Protein AF-A0A8S8YL79-F1 (afdb_monomer_lite)

Radius of gyration: 16.33 Å; chains: 1; bounding box: 51×33×43 Å

Structure (mmCIF, N/CA/C/O backbone):
data_AF-A0A8S8YL79-F1
#
_entry.id   AF-A0A8S8YL79-F1
#
loop_
_atom_site.group_PDB
_atom_site.id
_atom_site.type_symbol
_atom_site.label_atom_id
_atom_site.label_alt_id
_atom_site.label_comp_id
_atom_site.label_asym_id
_atom_site.label_entity_id
_atom_site.label_seq_id
_atom_site.pdbx_PDB_ins_code
_atom_site.Cartn_x
_atom_site.Cartn_y
_atom_site.Cartn_z
_atom_site.occupancy
_atom_site.B_iso_or_equiv
_atom_site.auth_seq_id
_atom_site.auth_comp_id
_atom_site.auth_asym_id
_atom_site.auth_atom_id
_atom_site.pdbx_PDB_model_num
ATOM 1 N N . MET A 1 1 ? -7.548 3.109 0.622 1.00 92.38 1 MET A N 1
ATOM 2 C CA . MET A 1 1 ? -8.439 2.623 1.704 1.00 92.38 1 MET A CA 1
ATOM 3 C C . MET A 1 1 ? -9.333 1.520 1.168 1.00 92.38 1 MET A C 1
ATOM 5 O O . MET A 1 1 ? -9.599 1.530 -0.027 1.00 92.38 1 MET A O 1
ATOM 9 N N . THR A 1 2 ? -9.788 0.607 2.020 1.00 95.19 2 THR A N 1
ATOM 10 C CA . THR A 1 2 ? -10.761 -0.446 1.681 1.00 95.19 2 THR A CA 1
ATOM 11 C C . THR A 1 2 ? -11.661 -0.735 2.884 1.00 95.19 2 THR A C 1
ATOM 13 O O . THR A 1 2 ? -11.263 -0.465 4.014 1.00 95.19 2 THR A O 1
ATOM 16 N N . LEU A 1 3 ? -12.872 -1.237 2.649 1.00 96.31 3 LEU A N 1
ATOM 17 C CA . LEU A 1 3 ? -13.862 -1.545 3.685 1.00 96.31 3 LEU A CA 1
ATOM 18 C C . LEU A 1 3 ? -14.045 -3.064 3.782 1.00 96.31 3 LEU A C 1
ATOM 20 O O . LEU A 1 3 ? -14.169 -3.725 2.752 1.00 96.31 3 LEU A O 1
ATOM 24 N N . ASP A 1 4 ? -14.101 -3.588 5.003 1.00 96.56 4 ASP A N 1
ATOM 25 C CA . ASP A 1 4 ? -14.510 -4.961 5.303 1.00 96.56 4 ASP A CA 1
ATOM 26 C C . ASP A 1 4 ? -15.438 -4.967 6.522 1.00 96.56 4 ASP A C 1
ATOM 28 O O . ASP A 1 4 ? -15.038 -4.626 7.635 1.00 96.56 4 ASP A O 1
ATOM 32 N N . GLY A 1 5 ? -16.717 -5.272 6.291 1.00 96.19 5 GLY A N 1
ATOM 33 C CA . GLY A 1 5 ? -17.767 -5.081 7.291 1.00 96.19 5 GLY A CA 1
ATOM 34 C C . GLY A 1 5 ? -17.787 -3.646 7.832 1.00 96.19 5 GLY A C 1
ATOM 35 O O . GLY A 1 5 ? -17.890 -2.688 7.066 1.00 96.19 5 GLY A O 1
ATOM 36 N N . ASP A 1 6 ? -17.658 -3.513 9.153 1.00 97.88 6 ASP A N 1
ATOM 37 C CA . ASP A 1 6 ? -17.602 -2.226 9.862 1.00 97.88 6 ASP A CA 1
ATOM 38 C C . ASP A 1 6 ? -16.170 -1.687 10.017 1.00 97.88 6 ASP A C 1
ATOM 40 O O . ASP A 1 6 ? -15.952 -0.696 10.714 1.00 97.88 6 ASP A O 1
ATOM 44 N N . ILE A 1 7 ? -15.177 -2.338 9.412 1.00 98.25 7 ILE A N 1
ATOM 45 C CA . ILE A 1 7 ? -13.772 -1.961 9.528 1.00 98.25 7 ILE A CA 1
ATOM 46 C C . ILE A 1 7 ? -13.314 -1.258 8.252 1.00 98.25 7 ILE A C 1
ATOM 48 O O . ILE A 1 7 ? -13.265 -1.844 7.170 1.00 98.25 7 ILE A O 1
ATOM 52 N N . LEU A 1 8 ? -12.931 0.010 8.385 1.00 98.19 8 LEU A N 1
ATOM 53 C CA . LEU A 1 8 ? -12.259 0.761 7.334 1.00 98.19 8 LEU A CA 1
ATOM 54 C C . LEU A 1 8 ? -10.742 0.649 7.511 1.00 98.19 8 LEU A C 1
ATOM 56 O O . LEU A 1 8 ? -10.178 1.105 8.504 1.00 98.19 8 LEU A O 1
ATOM 60 N N . TRP A 1 9 ? -10.077 0.104 6.500 1.00 98.25 9 TRP A N 1
ATOM 61 C CA . TRP A 1 9 ? -8.625 0.011 6.418 1.00 98.25 9 TRP A CA 1
ATOM 62 C C . TRP A 1 9 ? -8.059 1.186 5.626 1.00 98.25 9 TRP A C 1
ATOM 64 O O . TRP A 1 9 ? -8.425 1.411 4.465 1.00 98.25 9 TRP A O 1
ATOM 74 N N . VAL A 1 10 ? -7.138 1.936 6.227 1.00 97.56 10 VAL A N 1
ATOM 75 C CA . VAL A 1 10 ? -6.562 3.152 5.637 1.00 97.56 10 VAL A CA 1
ATOM 76 C C . VAL A 1 10 ? -5.042 3.087 5.663 1.00 97.56 10 VAL A C 1
ATOM 78 O O . VAL A 1 10 ? -4.432 3.115 6.726 1.00 97.56 10 VAL A O 1
ATOM 81 N N . SER A 1 11 ? -4.419 3.042 4.486 1.00 95.38 11 SER A N 1
ATOM 82 C CA . SER A 1 11 ? -2.995 3.323 4.336 1.00 95.38 11 SER A CA 1
ATOM 83 C C . SER A 1 11 ? -2.780 4.830 4.315 1.00 95.38 11 SER A C 1
ATOM 85 O O . SER A 1 11 ? -3.601 5.591 3.797 1.00 95.38 11 SER A O 1
ATOM 87 N N . THR A 1 12 ? -1.673 5.263 4.900 1.00 94.56 12 THR A N 1
ATOM 88 C CA . THR A 1 12 ? -1.297 6.672 4.943 1.00 94.56 12 THR A CA 1
ATOM 89 C C . THR A 1 12 ? 0.157 6.847 4.543 1.00 94.56 12 THR A C 1
ATOM 91 O O . THR A 1 12 ? 1.016 6.009 4.829 1.00 94.56 12 THR A O 1
ATOM 94 N N . ALA A 1 13 ? 0.448 7.995 3.940 1.00 92.69 13 ALA A N 1
ATOM 95 C CA . ALA A 1 13 ? 1.808 8.420 3.680 1.00 92.69 13 ALA A CA 1
ATOM 96 C C . ALA A 1 13 ? 2.474 8.894 4.988 1.00 92.69 13 ALA A C 1
ATOM 98 O O . ALA A 1 13 ? 2.380 10.065 5.356 1.00 92.69 13 ALA A O 1
ATOM 99 N N . GLY A 1 14 ? 3.115 7.976 5.718 1.00 92.75 14 GLY A N 1
ATOM 100 C CA . GLY A 1 14 ? 3.997 8.278 6.850 1.00 92.75 14 GLY A CA 1
ATOM 101 C C . GLY A 1 14 ? 3.530 7.758 8.210 1.00 92.75 14 GLY A C 1
ATOM 102 O O . GLY A 1 14 ? 4.362 7.632 9.105 1.00 92.75 14 GLY A O 1
ATOM 103 N N . LEU A 1 15 ? 2.249 7.409 8.374 1.00 94.25 15 LEU A N 1
ATOM 104 C CA . LEU A 1 15 ? 1.711 6.858 9.630 1.00 94.25 15 LEU A CA 1
ATOM 105 C C . LEU A 1 15 ? 1.338 5.373 9.522 1.00 94.25 15 LEU A C 1
ATOM 107 O O . LEU A 1 15 ? 0.838 4.803 10.487 1.00 94.25 15 LEU A O 1
ATOM 111 N N . GLY A 1 16 ? 1.589 4.739 8.375 1.00 96.00 16 GLY A N 1
ATOM 112 C CA . GLY A 1 16 ? 1.318 3.324 8.153 1.00 96.00 16 GLY A CA 1
ATOM 113 C C . GLY A 1 16 ? -0.150 3.005 7.870 1.00 96.00 16 GLY A C 1
ATOM 114 O O . GLY A 1 16 ? -0.919 3.866 7.428 1.00 96.00 16 GLY A O 1
ATOM 115 N N . LEU A 1 17 ? -0.509 1.740 8.096 1.00 98.06 17 LEU A N 1
ATOM 116 C CA . LEU A 1 17 ? -1.856 1.204 7.929 1.00 98.06 17 LEU A CA 1
ATOM 117 C C . LEU A 1 17 ? -2.623 1.288 9.249 1.00 98.06 17 LEU A C 1
ATOM 119 O O . LEU A 1 17 ? -2.120 0.895 10.307 1.00 98.06 17 LEU A O 1
ATOM 123 N N . TRP A 1 18 ? -3.858 1.758 9.148 1.00 98.06 18 TRP A N 1
ATOM 124 C CA . TRP A 1 18 ? -4.785 1.936 10.251 1.00 98.06 18 TRP A CA 1
ATOM 125 C C . TRP A 1 18 ? -6.045 1.115 10.039 1.00 98.06 18 TRP A C 1
ATOM 127 O O . TRP A 1 18 ? -6.596 1.081 8.937 1.00 98.06 18 TRP A O 1
ATOM 137 N N . GLU A 1 19 ? -6.500 0.513 11.127 1.00 98.06 19 GLU A N 1
ATOM 138 C CA . GLU A 1 19 ? -7.821 -0.075 11.267 1.00 98.06 19 GLU A CA 1
ATOM 139 C C . GLU A 1 19 ? -8.741 0.953 11.934 1.00 98.06 19 GLU A C 1
ATOM 141 O O . GLU A 1 19 ? -8.402 1.513 12.982 1.00 98.06 19 GLU A O 1
ATOM 146 N N . ILE A 1 20 ? -9.898 1.224 11.336 1.00 98.25 20 ILE A N 1
ATOM 147 C CA . ILE A 1 20 ? -10.899 2.135 11.889 1.00 98.25 20 ILE A CA 1
ATOM 148 C C . ILE A 1 20 ? -12.213 1.378 12.018 1.00 98.25 20 ILE A C 1
ATOM 150 O O . ILE A 1 20 ? -12.842 1.041 11.017 1.00 98.25 20 ILE A O 1
ATOM 154 N N . ASN A 1 21 ? -12.654 1.139 13.248 1.00 98.19 21 ASN A N 1
ATOM 155 C CA . ASN A 1 21 ? -13.941 0.512 13.508 1.00 98.19 21 ASN A CA 1
ATOM 156 C C . ASN A 1 21 ? -15.047 1.573 13.437 1.00 98.19 21 ASN A C 1
ATOM 158 O O . ASN A 1 21 ? -15.149 2.435 14.309 1.00 98.19 21 ASN A O 1
ATOM 162 N N . LEU A 1 22 ? -15.881 1.512 12.403 1.00 97.88 22 LEU A N 1
ATOM 163 C CA . LEU A 1 22 ? -16.916 2.506 12.113 1.00 97.88 22 LEU A CA 1
ATOM 164 C C . LEU A 1 22 ? -18.090 2.465 13.102 1.00 97.88 22 LEU A C 1
ATOM 166 O O . LEU A 1 22 ? -18.799 3.459 13.244 1.00 97.88 22 LEU A O 1
ATOM 170 N N . THR A 1 23 ? -18.264 1.356 13.822 1.00 98.25 23 THR A N 1
ATOM 171 C CA . THR A 1 23 ? -19.328 1.186 14.823 1.00 98.25 23 THR A CA 1
ATOM 172 C C . THR A 1 23 ? -18.955 1.804 16.169 1.00 98.25 23 THR A C 1
ATOM 174 O O . THR A 1 23 ? -19.779 2.447 16.817 1.00 98.25 23 THR A O 1
ATOM 177 N N . THR A 1 24 ? -17.705 1.635 16.601 1.00 98.12 24 THR A N 1
ATOM 178 C CA . THR A 1 24 ? -17.205 2.148 17.890 1.00 98.12 24 THR A CA 1
ATOM 179 C C . THR A 1 24 ? -16.457 3.474 17.763 1.00 98.12 24 THR A C 1
ATOM 181 O O . THR A 1 24 ? -16.264 4.165 18.761 1.00 98.12 24 THR A O 1
ATOM 184 N N . GLY A 1 25 ? -16.020 3.832 16.553 1.00 96.62 25 GLY A N 1
ATOM 185 C CA . GLY A 1 25 ? -15.136 4.967 16.294 1.00 96.62 25 GLY A CA 1
ATOM 186 C C . GLY A 1 25 ? -13.684 4.736 16.728 1.00 96.62 25 GLY A C 1
ATOM 187 O O . GLY A 1 25 ? -12.933 5.703 16.834 1.00 96.62 25 GLY A O 1
ATOM 188 N N . ALA A 1 26 ? -13.282 3.495 17.026 1.00 98.00 26 ALA A N 1
ATOM 189 C CA . ALA A 1 26 ? -11.917 3.182 17.444 1.00 98.00 26 ALA A CA 1
ATOM 190 C C . ALA A 1 26 ? -10.927 3.249 16.269 1.00 98.00 26 ALA A C 1
ATOM 192 O O . ALA A 1 26 ? -11.230 2.783 15.173 1.00 98.00 26 ALA A O 1
ATOM 193 N N . PHE A 1 27 ? -9.732 3.791 16.528 1.00 97.31 27 PHE A N 1
ATOM 194 C CA . PHE A 1 27 ? -8.615 3.876 15.583 1.00 97.31 27 PHE A CA 1
ATOM 195 C C . PHE A 1 27 ? -7.436 3.072 16.131 1.00 97.31 27 PHE A C 1
ATOM 197 O O . PHE A 1 27 ? -6.869 3.438 17.164 1.00 97.31 27 PHE A O 1
ATOM 204 N N . THR A 1 28 ? -7.047 2.011 15.431 1.00 97.75 28 THR A N 1
ATOM 205 C CA . THR A 1 28 ? -6.007 1.081 15.881 1.00 97.75 28 THR A CA 1
ATOM 206 C C . THR A 1 28 ? -4.865 1.036 14.861 1.00 97.75 28 THR A C 1
ATOM 208 O O . THR A 1 28 ? -5.099 0.712 13.693 1.00 97.75 28 THR A O 1
ATOM 211 N N . PRO A 1 29 ? -3.617 1.361 15.250 1.00 96.81 29 PRO A N 1
ATOM 212 C CA . PRO A 1 29 ? -2.473 1.193 14.364 1.00 96.81 29 PRO A CA 1
ATOM 213 C C . PRO A 1 29 ? -2.111 -0.291 14.233 1.00 96.81 29 PRO A C 1
ATOM 215 O O . PRO A 1 29 ? -2.138 -1.038 15.209 1.00 96.81 29 PRO A O 1
ATOM 218 N N . THR A 1 30 ? -1.680 -0.705 13.044 1.00 97.31 30 THR A N 1
ATOM 219 C CA . THR A 1 30 ? -1.355 -2.115 12.737 1.00 97.31 30 THR A CA 1
ATOM 220 C C . THR A 1 30 ? 0.065 -2.550 13.135 1.00 97.31 30 THR A C 1
ATOM 222 O O . THR A 1 30 ? 0.510 -3.640 12.781 1.00 97.31 30 THR A O 1
ATOM 225 N N . GLY A 1 31 ? 0.806 -1.721 13.877 1.00 93.44 31 GLY A N 1
ATOM 226 C CA . GLY A 1 31 ? 2.097 -2.092 14.466 1.00 93.44 31 GLY A CA 1
ATOM 227 C C . GLY A 1 31 ? 3.315 -1.785 13.591 1.00 93.44 31 GLY A C 1
ATOM 228 O O . GLY A 1 31 ? 3.532 -0.630 13.230 1.00 93.44 31 GLY A O 1
ATOM 229 N N . PHE A 1 32 ? 4.150 -2.802 13.334 1.00 92.69 32 PHE A N 1
ATOM 230 C CA . PHE A 1 32 ? 5.529 -2.663 12.836 1.00 92.69 32 PHE A CA 1
ATOM 231 C C . PHE A 1 32 ? 5.708 -3.190 11.397 1.00 92.69 32 PHE A C 1
ATOM 233 O O . PHE A 1 32 ? 6.337 -4.232 11.195 1.00 92.69 32 PHE A O 1
ATOM 240 N N . PRO A 1 33 ? 5.180 -2.493 10.377 1.00 95.62 33 PRO A N 1
ATOM 241 C CA . PRO A 1 33 ? 5.548 -2.764 8.994 1.00 95.62 33 PRO A CA 1
ATOM 242 C C . PRO A 1 33 ? 7.027 -2.434 8.764 1.00 95.62 33 PRO A C 1
ATOM 244 O O . PRO A 1 33 ? 7.690 -1.820 9.603 1.00 95.62 33 PRO A O 1
ATOM 247 N N . LEU A 1 34 ? 7.532 -2.757 7.574 1.00 94.62 34 LEU A N 1
ATOM 248 C CA . LEU A 1 34 ? 8.885 -2.378 7.175 1.00 94.62 34 LEU A CA 1
ATOM 249 C C . LEU A 1 34 ? 9.091 -0.852 7.226 1.00 94.62 34 LEU A C 1
ATOM 251 O O . LEU A 1 34 ? 10.154 -0.390 7.637 1.00 94.62 34 LEU A O 1
ATOM 255 N N . HIS A 1 35 ? 8.072 -0.073 6.848 1.00 93.94 35 HIS A N 1
ATOM 256 C CA . HIS A 1 35 ? 7.966 1.360 7.137 1.00 93.94 35 HIS A CA 1
ATOM 257 C C . HIS A 1 35 ? 6.540 1.884 6.915 1.00 93.94 35 HIS A C 1
ATOM 259 O O . HIS A 1 35 ? 5.755 1.299 6.177 1.00 93.94 35 HIS A O 1
ATOM 265 N N . GLY A 1 36 ? 6.222 3.041 7.508 1.00 94.19 36 GLY A N 1
ATOM 266 C CA . GLY A 1 36 ? 4.890 3.659 7.453 1.00 94.19 36 GLY A CA 1
ATOM 267 C C . GLY A 1 36 ? 4.589 4.507 6.212 1.00 94.19 36 GLY A C 1
ATOM 268 O O . GLY A 1 36 ? 3.509 5.080 6.127 1.00 94.19 36 GLY A O 1
ATOM 269 N N . GLN A 1 37 ? 5.524 4.634 5.266 1.00 93.81 37 GLN A N 1
ATOM 270 C CA . GLN A 1 37 ? 5.278 5.343 4.010 1.00 93.81 37 GLN A CA 1
ATOM 271 C C . GLN A 1 37 ? 4.516 4.437 3.032 1.00 93.81 37 GLN A C 1
ATOM 273 O O . GLN A 1 37 ? 5.135 3.652 2.311 1.00 93.81 37 GLN A O 1
ATOM 278 N N . MET A 1 38 ? 3.186 4.525 3.039 1.00 93.62 38 MET A N 1
ATOM 279 C CA . MET A 1 38 ? 2.315 3.585 2.335 1.00 93.62 38 MET A CA 1
ATOM 280 C C . MET A 1 38 ? 1.360 4.279 1.375 1.00 93.62 38 MET A C 1
ATOM 282 O O . MET A 1 38 ? 0.886 5.381 1.650 1.00 93.62 38 MET A O 1
ATOM 286 N N . ASP A 1 39 ? 1.046 3.592 0.283 1.00 90.31 39 ASP A N 1
ATOM 287 C CA . ASP A 1 39 ? -0.020 3.960 -0.642 1.00 90.31 39 ASP A CA 1
ATOM 288 C C . ASP A 1 39 ? -0.603 2.706 -1.297 1.00 90.31 39 ASP A C 1
ATOM 290 O O . ASP A 1 39 ? 0.075 1.688 -1.411 1.00 90.31 39 ASP A O 1
ATOM 294 N N . GLY A 1 40 ? -1.871 2.774 -1.688 1.00 88.50 40 GLY A N 1
ATOM 295 C CA . GLY A 1 40 ? -2.609 1.638 -2.230 1.00 88.50 40 GLY A CA 1
ATOM 296 C C . GLY A 1 40 ? -2.917 0.549 -1.197 1.00 88.50 40 GLY A C 1
ATOM 297 O O . GLY A 1 40 ? -2.162 0.282 -0.259 1.00 88.50 40 GLY A O 1
ATOM 298 N N . LEU A 1 41 ? -4.086 -0.066 -1.354 1.00 93.81 41 LEU A N 1
ATOM 299 C CA . LEU A 1 41 ? -4.531 -1.216 -0.570 1.00 93.81 41 LEU A CA 1
ATOM 300 C C . LEU A 1 41 ? -5.373 -2.116 -1.456 1.00 93.81 41 LEU A C 1
ATOM 302 O O . LEU A 1 41 ? -6.305 -1.633 -2.098 1.00 93.81 41 LEU A O 1
ATOM 306 N N . ALA A 1 42 ? -5.093 -3.413 -1.435 1.00 94.06 42 ALA A N 1
ATOM 307 C CA . ALA A 1 42 ? -5.912 -4.395 -2.126 1.00 94.06 42 ALA A CA 1
ATOM 308 C C . ALA A 1 42 ? -6.005 -5.700 -1.336 1.00 94.06 42 ALA A C 1
ATOM 310 O O . ALA A 1 42 ? -5.043 -6.124 -0.702 1.00 94.06 42 ALA A O 1
ATOM 311 N N . TRP A 1 43 ? -7.159 -6.357 -1.411 1.00 95.19 43 TRP A N 1
ATOM 312 C CA . TRP A 1 43 ? -7.364 -7.664 -0.794 1.00 95.19 43 TRP A CA 1
ATOM 313 C C . TRP A 1 43 ? -6.711 -8.786 -1.613 1.00 95.19 43 TRP A C 1
ATOM 315 O O . TRP A 1 43 ? -6.796 -8.818 -2.849 1.00 95.19 43 TRP A O 1
ATOM 325 N N . TYR A 1 44 ? -6.096 -9.738 -0.912 1.00 94.00 44 TYR A N 1
ATOM 326 C CA . TYR A 1 44 ? -5.626 -11.010 -1.451 1.00 94.00 44 TYR A CA 1
ATOM 327 C C . TYR A 1 44 ? -5.891 -12.124 -0.432 1.00 94.00 44 TYR A C 1
ATOM 329 O O . TYR A 1 44 ? -5.133 -12.322 0.515 1.00 94.00 44 TYR A O 1
ATOM 337 N N . GLY A 1 45 ? -7.007 -12.836 -0.604 1.00 92.88 45 GLY A N 1
ATOM 338 C CA . GLY A 1 45 ? -7.492 -13.752 0.427 1.00 92.88 45 GLY A CA 1
ATOM 339 C C . GLY A 1 45 ? -7.814 -12.984 1.709 1.00 92.88 45 GLY A C 1
ATOM 340 O O . GLY A 1 45 ? -8.609 -12.050 1.672 1.00 92.88 45 GLY A O 1
ATOM 341 N N . ASN A 1 46 ? -7.177 -13.373 2.813 1.00 93.56 46 ASN A N 1
ATOM 342 C CA . ASN A 1 46 ? -7.321 -12.719 4.115 1.00 93.56 46 ASN A CA 1
ATOM 343 C C . ASN A 1 46 ? -6.268 -11.619 4.364 1.00 93.56 46 ASN A C 1
ATOM 345 O O . ASN A 1 46 ? -6.259 -10.978 5.411 1.00 93.56 46 ASN A O 1
ATOM 349 N N . ASP A 1 47 ? -5.376 -11.393 3.399 1.00 96.31 47 ASP A N 1
ATOM 350 C CA . ASP A 1 47 ? -4.330 -10.391 3.521 1.00 96.31 47 ASP A CA 1
ATOM 351 C C . ASP A 1 47 ? -4.751 -9.080 2.861 1.00 96.31 47 ASP A C 1
ATOM 353 O O . ASP A 1 47 ? -5.328 -9.049 1.766 1.00 96.31 47 ASP A O 1
ATOM 357 N N . LEU A 1 48 ? -4.333 -7.979 3.474 1.00 97.62 48 LEU A N 1
ATOM 358 C CA . LEU A 1 48 ? -4.173 -6.708 2.793 1.00 97.62 48 LEU A CA 1
ATOM 359 C C . LEU A 1 48 ? -2.786 -6.647 2.167 1.00 97.62 48 LEU A C 1
ATOM 361 O O . LEU A 1 48 ? -1.768 -6.680 2.858 1.00 97.62 48 LEU A O 1
ATOM 365 N N . VAL A 1 49 ? -2.745 -6.505 0.849 1.00 96.56 49 VAL A N 1
ATOM 366 C CA . VAL A 1 49 ? -1.542 -6.120 0.121 1.00 96.56 49 VAL A CA 1
ATOM 367 C C . VAL A 1 49 ? -1.413 -4.606 0.194 1.00 96.56 49 VAL A C 1
ATOM 369 O O . VAL A 1 49 ? -2.308 -3.874 -0.235 1.00 96.56 49 VAL A O 1
ATOM 372 N N . VAL A 1 50 ? -0.293 -4.146 0.741 1.00 95.69 50 VAL A N 1
ATOM 373 C CA . VAL A 1 50 ? -0.018 -2.734 0.997 1.00 95.69 50 VAL A CA 1
ATOM 374 C C . VAL A 1 50 ? 1.177 -2.295 0.171 1.00 95.69 50 VAL A C 1
ATOM 376 O O . VAL A 1 50 ? 2.246 -2.910 0.235 1.00 95.69 50 VAL A O 1
ATOM 379 N N . GLY A 1 51 ? 1.004 -1.228 -0.605 1.00 93.38 51 GLY A N 1
ATOM 380 C CA . GLY A 1 51 ? 2.103 -0.613 -1.334 1.00 93.38 51 GLY A CA 1
ATOM 381 C C . GLY A 1 51 ? 2.993 0.201 -0.401 1.00 93.38 51 GLY A C 1
ATOM 382 O O . GLY A 1 51 ? 2.524 0.981 0.430 1.00 93.38 51 GLY A O 1
ATOM 383 N N . LEU A 1 52 ? 4.301 0.010 -0.531 1.00 92.75 52 LEU A N 1
ATOM 384 C CA . LEU A 1 52 ? 5.336 0.714 0.214 1.00 92.75 52 LEU A CA 1
ATOM 385 C C . LEU A 1 52 ? 5.989 1.741 -0.713 1.00 92.75 52 LEU A C 1
ATOM 387 O O . LEU A 1 52 ? 6.726 1.367 -1.629 1.00 92.75 52 LEU A O 1
ATOM 391 N N . MET A 1 53 ? 5.739 3.038 -0.506 1.00 90.38 53 MET A N 1
ATOM 392 C CA . MET A 1 53 ? 6.361 4.053 -1.360 1.00 90.38 53 MET A CA 1
ATOM 393 C C . MET A 1 53 ? 7.818 4.293 -0.957 1.00 90.38 53 MET A C 1
ATOM 395 O O . MET A 1 53 ? 8.154 4.464 0.222 1.00 90.38 53 MET A O 1
ATOM 399 N N . GLY A 1 54 ? 8.677 4.394 -1.968 1.00 84.88 54 GLY A N 1
ATOM 400 C CA . GLY A 1 54 ? 10.063 4.793 -1.780 1.00 84.88 54 GLY A CA 1
ATOM 401 C C . GLY A 1 54 ? 10.212 6.300 -1.561 1.00 84.88 54 GLY A C 1
ATOM 402 O O . GLY A 1 54 ? 9.501 7.130 -2.132 1.00 84.88 54 GLY A O 1
ATOM 403 N N . THR A 1 55 ? 11.174 6.655 -0.720 1.00 76.69 55 THR A N 1
ATOM 404 C CA . THR A 1 55 ? 11.621 8.024 -0.431 1.00 76.69 55 THR A CA 1
ATOM 405 C C . THR A 1 55 ? 13.153 8.026 -0.386 1.00 76.69 55 THR A C 1
ATOM 407 O O . THR A 1 55 ? 13.762 6.967 -0.521 1.00 76.69 55 THR A O 1
ATOM 410 N N . PRO A 1 56 ? 13.833 9.162 -0.140 1.00 76.50 56 PRO A N 1
ATOM 411 C CA . PRO A 1 56 ? 15.270 9.122 0.136 1.00 76.50 56 PRO A CA 1
ATOM 412 C C . PRO A 1 56 ? 15.665 8.241 1.338 1.00 76.50 56 PRO A C 1
ATOM 414 O O . PRO A 1 56 ? 16.826 7.859 1.434 1.00 76.50 56 PRO A O 1
ATOM 417 N N . GLY A 1 57 ? 14.732 7.932 2.252 1.00 79.75 57 GLY A N 1
ATOM 418 C CA . GLY A 1 57 ? 14.984 7.128 3.456 1.00 79.75 57 GLY A CA 1
ATOM 419 C C . GLY A 1 57 ? 14.260 5.778 3.512 1.00 79.75 57 GLY A C 1
ATOM 420 O O . GLY A 1 57 ? 14.444 5.045 4.478 1.00 79.75 57 GLY A O 1
ATOM 421 N N . THR A 1 58 ? 13.435 5.440 2.517 1.00 85.44 58 THR A N 1
ATOM 422 C CA . THR A 1 58 ? 12.661 4.187 2.474 1.00 85.44 58 THR A CA 1
ATOM 423 C C . THR A 1 58 ? 12.736 3.569 1.088 1.00 85.44 58 THR A C 1
ATOM 425 O O . THR A 1 58 ? 12.710 4.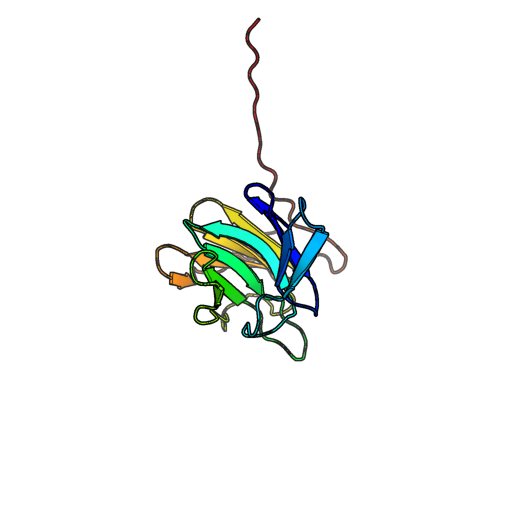280 0.083 1.00 85.44 58 THR A O 1
ATOM 428 N N . ALA A 1 59 ? 12.824 2.244 1.021 1.00 86.81 59 ALA A N 1
ATOM 429 C CA . ALA A 1 59 ? 12.800 1.539 -0.251 1.00 86.81 59 ALA A CA 1
ATOM 430 C C . ALA A 1 59 ? 11.356 1.327 -0.726 1.00 86.81 59 ALA A C 1
ATOM 432 O O . ALA A 1 59 ? 10.436 1.258 0.078 1.00 86.81 59 ALA A O 1
ATOM 433 N N . ALA A 1 60 ? 11.155 1.236 -2.036 1.00 88.50 60 ALA A N 1
ATOM 434 C CA . ALA A 1 60 ? 9.844 0.954 -2.598 1.00 88.50 60 ALA A CA 1
ATOM 435 C C . ALA A 1 60 ? 9.576 -0.558 -2.675 1.00 88.50 60 ALA A C 1
ATOM 437 O O . ALA A 1 60 ? 10.491 -1.354 -2.900 1.00 88.50 60 ALA A O 1
ATOM 438 N N . GLY A 1 61 ? 8.319 -0.964 -2.517 1.00 91.56 61 GLY A N 1
ATOM 439 C CA . GLY A 1 61 ? 7.953 -2.376 -2.571 1.00 91.56 61 GLY A CA 1
ATOM 440 C C . GLY A 1 61 ? 6.510 -2.641 -2.181 1.00 91.56 61 GLY A C 1
ATOM 441 O O . GLY A 1 61 ? 5.660 -1.758 -2.260 1.00 91.56 61 GLY A O 1
ATOM 442 N N . VAL A 1 62 ? 6.246 -3.861 -1.731 1.00 92.94 62 VAL A N 1
ATOM 443 C CA . VAL A 1 62 ? 4.943 -4.281 -1.207 1.00 92.94 62 VAL A CA 1
ATOM 444 C C . VAL A 1 62 ? 5.122 -5.082 0.078 1.00 92.94 62 VAL A C 1
ATOM 446 O O . VAL A 1 62 ? 6.161 -5.707 0.306 1.00 92.94 62 VAL A O 1
ATOM 449 N N . GLN A 1 63 ? 4.109 -5.081 0.934 1.00 94.81 63 GLN A N 1
ATOM 450 C CA . GLN A 1 63 ? 4.076 -5.922 2.127 1.00 94.81 63 GLN A CA 1
ATOM 451 C C . GLN A 1 63 ? 2.645 -6.372 2.406 1.00 94.81 63 GLN A C 1
ATOM 453 O O . GLN A 1 63 ? 1.697 -5.638 2.134 1.00 94.81 63 GLN A O 1
ATOM 458 N N . ARG A 1 64 ? 2.490 -7.592 2.924 1.00 96.00 64 ARG A N 1
ATOM 459 C CA . ARG A 1 64 ? 1.181 -8.155 3.270 1.00 96.00 64 ARG A CA 1
ATOM 460 C C . ARG A 1 64 ? 0.921 -8.022 4.764 1.00 96.00 64 ARG A C 1
ATOM 462 O O . ARG A 1 64 ? 1.831 -8.253 5.565 1.00 96.00 64 ARG A O 1
ATOM 469 N N . TYR A 1 65 ? -0.307 -7.668 5.106 1.00 98.00 65 TYR A N 1
ATOM 470 C CA . TYR A 1 65 ? -0.827 -7.657 6.464 1.00 98.00 65 TYR A CA 1
ATOM 471 C C .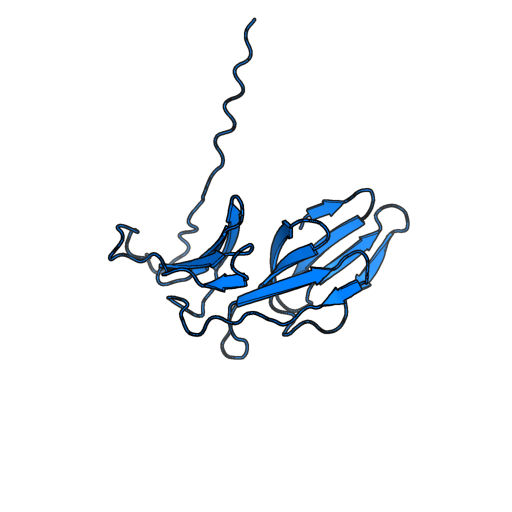 TYR A 1 65 ? -1.971 -8.662 6.566 1.00 98.00 65 TYR A C 1
ATOM 473 O O . TYR A 1 65 ? -2.977 -8.502 5.880 1.00 98.00 65 TYR A O 1
ATOM 481 N N . ASP A 1 66 ? -1.812 -9.681 7.401 1.00 97.25 66 ASP A N 1
ATOM 482 C CA . ASP A 1 66 ? -2.853 -10.675 7.654 1.00 97.25 66 ASP A CA 1
ATOM 483 C C . ASP A 1 66 ? -3.853 -10.107 8.664 1.00 97.25 66 ASP A C 1
ATOM 485 O O . ASP A 1 66 ? -3.515 -9.875 9.830 1.00 97.25 66 ASP A O 1
ATOM 489 N N . THR A 1 67 ? -5.093 -9.887 8.227 1.00 96.62 67 THR A N 1
ATOM 490 C CA . THR A 1 67 ? -6.129 -9.276 9.070 1.00 96.62 67 THR A CA 1
ATOM 491 C C . THR A 1 67 ? -6.725 -10.238 10.097 1.00 96.62 67 THR A C 1
ATOM 493 O O . THR A 1 67 ? -7.340 -9.781 11.056 1.00 96.62 67 THR A O 1
ATOM 496 N N . ALA A 1 68 ? -6.522 -11.556 9.967 1.00 95.19 68 ALA A N 1
ATOM 497 C CA . ALA A 1 68 ? -6.979 -12.532 10.959 1.00 95.19 68 ALA A CA 1
ATOM 498 C C . ALA A 1 68 ? -6.011 -12.641 12.137 1.00 95.19 68 ALA A C 1
ATOM 500 O O . ALA A 1 68 ? -6.442 -12.830 13.274 1.00 95.19 68 ALA A O 1
ATOM 501 N N . THR A 1 69 ? -4.705 -12.543 11.879 1.00 95.88 69 THR A N 1
ATOM 502 C CA . THR A 1 69 ? -3.675 -12.638 12.930 1.00 95.88 69 THR A CA 1
ATOM 503 C C . THR A 1 69 ? -3.162 -11.277 13.398 1.00 95.88 69 THR A C 1
ATOM 505 O O . THR A 1 69 ? -2.506 -11.181 14.441 1.00 95.88 69 THR A O 1
ATOM 508 N N . GLY A 1 70 ? -3.457 -10.219 12.643 1.00 95.75 70 GLY A N 1
ATOM 509 C CA . GLY A 1 70 ? -2.984 -8.867 12.900 1.00 95.75 70 GLY A CA 1
ATOM 510 C C . GLY A 1 70 ? -1.472 -8.721 12.727 1.00 95.75 70 GLY A C 1
ATOM 511 O O . GLY A 1 70 ? -0.856 -7.909 13.421 1.00 95.75 70 GLY A O 1
ATOM 512 N N . GLN A 1 71 ? -0.858 -9.534 11.860 1.00 96.81 71 GLN A N 1
ATOM 513 C CA . GLN A 1 71 ? 0.593 -9.601 11.685 1.00 96.81 71 GLN A CA 1
ATOM 514 C C . GLN A 1 71 ? 1.039 -9.138 10.301 1.00 96.81 71 GLN A C 1
ATOM 516 O O . GLN A 1 71 ? 0.410 -9.410 9.280 1.00 96.81 71 GLN A O 1
ATOM 521 N N . TRP A 1 72 ? 2.200 -8.488 10.270 1.00 97.75 72 TRP A N 1
ATOM 522 C CA . TRP A 1 72 ? 2.898 -8.173 9.030 1.00 97.75 72 TRP A CA 1
ATOM 523 C C . TRP A 1 72 ? 3.758 -9.350 8.575 1.00 97.75 72 TRP A C 1
ATOM 525 O O . TRP A 1 72 ? 4.564 -9.881 9.340 1.00 97.75 72 TRP A O 1
ATOM 535 N N . GLY A 1 73 ? 3.631 -9.714 7.300 1.00 95.06 73 GLY A N 1
ATOM 536 C CA . GLY A 1 73 ? 4.559 -10.620 6.631 1.00 95.06 73 GLY A CA 1
ATOM 537 C C . GLY A 1 73 ? 5.885 -9.938 6.279 1.00 95.06 73 GLY A C 1
ATOM 538 O O . GLY A 1 73 ? 6.085 -8.745 6.512 1.00 95.06 73 GLY A O 1
ATOM 539 N N . ALA A 1 74 ? 6.806 -10.682 5.664 1.00 92.19 74 ALA A N 1
ATOM 540 C CA . ALA A 1 74 ? 8.063 -10.112 5.182 1.00 92.19 74 ALA A CA 1
ATOM 541 C C . ALA A 1 74 ? 7.819 -9.071 4.072 1.00 92.19 74 ALA A C 1
ATOM 543 O O . ALA A 1 74 ? 7.085 -9.331 3.117 1.00 92.19 74 ALA A O 1
ATOM 544 N N . GLY A 1 75 ? 8.465 -7.907 4.184 1.00 89.25 75 GLY A N 1
ATOM 545 C CA . GLY A 1 75 ? 8.455 -6.887 3.137 1.00 89.25 75 GLY A CA 1
ATOM 546 C C . GLY A 1 75 ? 9.191 -7.360 1.887 1.00 89.25 75 GLY A C 1
ATOM 547 O O . GLY A 1 75 ? 10.285 -7.920 1.970 1.00 89.25 75 GLY A O 1
ATOM 548 N N . LYS A 1 76 ? 8.590 -7.116 0.725 1.00 89.50 76 LYS A N 1
ATOM 549 C CA . LYS A 1 76 ? 9.150 -7.426 -0.587 1.00 89.50 76 LYS A CA 1
ATOM 550 C C . LYS A 1 76 ? 9.555 -6.116 -1.245 1.00 89.50 76 LYS A C 1
ATOM 552 O O . LYS A 1 76 ? 8.760 -5.439 -1.892 1.00 89.50 76 LYS A O 1
ATOM 557 N N . ILE A 1 77 ? 10.801 -5.730 -0.996 1.00 86.44 77 ILE A N 1
ATOM 558 C CA . ILE A 1 77 ? 11.425 -4.557 -1.606 1.00 86.44 77 ILE A CA 1
ATOM 559 C C . ILE A 1 77 ? 11.967 -4.954 -2.971 1.00 86.44 77 ILE A C 1
ATOM 561 O O . ILE A 1 77 ? 12.670 -5.958 -3.086 1.00 86.44 77 ILE A O 1
ATOM 565 N N . ALA A 1 78 ? 11.674 -4.165 -4.000 1.00 76.19 78 ALA A N 1
ATOM 566 C CA . ALA A 1 78 ? 12.280 -4.394 -5.302 1.00 76.19 78 ALA A CA 1
ATOM 567 C C . ALA A 1 78 ? 13.600 -3.642 -5.412 1.00 76.19 78 ALA A C 1
ATOM 569 O O . ALA A 1 78 ? 13.630 -2.413 -5.425 1.00 76.19 78 ALA A O 1
ATOM 570 N N . ALA A 1 79 ? 14.684 -4.383 -5.627 1.00 64.12 79 ALA A N 1
ATOM 571 C CA . ALA A 1 79 ? 15.893 -3.806 -6.205 1.00 64.12 79 ALA A CA 1
ATOM 572 C C . ALA A 1 79 ? 15.703 -3.435 -7.696 1.00 64.12 79 ALA A C 1
ATOM 574 O O . ALA A 1 79 ? 16.466 -2.627 -8.218 1.00 64.12 79 ALA A O 1
ATOM 575 N N . GLY A 1 80 ? 14.697 -4.015 -8.370 1.00 64.06 80 GLY A N 1
ATOM 576 C CA . GLY A 1 80 ? 14.460 -3.908 -9.816 1.00 64.06 80 GLY A CA 1
ATOM 577 C C . GLY A 1 80 ? 13.348 -2.949 -10.252 1.00 64.06 80 GLY A C 1
ATOM 578 O O . GLY A 1 80 ? 12.950 -2.987 -11.414 1.00 64.06 80 GLY A O 1
ATOM 579 N N . LEU A 1 81 ? 12.818 -2.096 -9.363 1.00 80.50 81 LEU A N 1
ATOM 580 C CA . LEU A 1 81 ? 11.851 -1.083 -9.796 1.00 80.50 81 LEU A CA 1
ATOM 581 C C . LEU A 1 81 ? 12.510 -0.117 -10.789 1.00 80.50 81 LEU A C 1
ATOM 583 O O . LEU A 1 81 ? 13.624 0.343 -10.527 1.00 80.50 81 LEU A O 1
ATOM 587 N N . PRO A 1 82 ? 11.805 0.301 -11.858 1.00 80.69 82 PRO A N 1
ATOM 588 C CA . PRO A 1 82 ? 12.318 1.325 -12.767 1.00 80.69 82 PRO A CA 1
ATOM 589 C C . PRO A 1 82 ? 12.684 2.635 -12.050 1.00 80.69 82 PRO A C 1
ATOM 591 O O . PRO A 1 82 ? 13.577 3.363 -12.481 1.00 80.69 82 PRO A O 1
ATOM 594 N N . SER A 1 83 ? 12.011 2.946 -10.934 1.00 81.56 83 SER A N 1
ATOM 595 C CA . SER A 1 83 ? 12.372 4.037 -10.030 1.00 81.56 83 SER A CA 1
ATOM 596 C C . SER A 1 83 ? 11.858 3.792 -8.609 1.00 81.56 83 SER A C 1
ATOM 598 O O . SER A 1 83 ? 10.752 3.296 -8.421 1.00 81.56 83 SER A O 1
ATOM 600 N N . ASN A 1 84 ? 12.607 4.250 -7.600 1.00 80.56 84 ASN A N 1
ATOM 601 C CA . ASN A 1 84 ? 12.143 4.277 -6.206 1.00 80.56 84 ASN A CA 1
ATOM 602 C C . ASN A 1 84 ? 11.079 5.358 -5.942 1.00 80.56 84 ASN A C 1
ATOM 604 O O . ASN A 1 84 ? 10.436 5.345 -4.895 1.00 80.56 84 ASN A O 1
ATOM 608 N N . PHE A 1 85 ? 10.878 6.305 -6.864 1.00 80.81 85 PHE A N 1
ATOM 609 C CA . PHE A 1 85 ? 9.829 7.315 -6.738 1.00 80.81 85 PHE A CA 1
ATOM 610 C C . PHE A 1 85 ? 8.485 6.738 -7.178 1.00 80.81 85 PHE A C 1
ATOM 612 O O . PHE A 1 85 ? 8.064 6.911 -8.326 1.00 80.81 85 PHE A O 1
ATOM 619 N N . VAL A 1 86 ? 7.823 6.058 -6.247 1.00 84.25 86 VAL A N 1
ATOM 620 C CA . VAL A 1 86 ? 6.489 5.496 -6.458 1.00 84.25 86 VAL A CA 1
ATOM 621 C C . VAL A 1 86 ? 5.423 6.591 -6.390 1.00 84.25 86 VAL A C 1
ATOM 623 O O . VAL A 1 86 ? 5.586 7.614 -5.712 1.00 84.25 86 VAL A O 1
ATOM 626 N N . ARG A 1 87 ? 4.362 6.404 -7.173 1.00 81.81 87 ARG A N 1
ATOM 627 C CA . ARG A 1 87 ? 3.240 7.334 -7.316 1.00 81.81 87 ARG A CA 1
ATOM 628 C C . ARG A 1 87 ? 1.885 6.696 -7.077 1.00 81.81 87 ARG A C 1
ATOM 630 O O . ARG A 1 87 ? 0.978 7.442 -6.738 1.00 81.81 87 ARG A O 1
ATOM 637 N N . ASP A 1 88 ? 1.762 5.398 -7.331 1.00 85.38 88 ASP A N 1
ATOM 638 C CA . ASP A 1 88 ? 0.503 4.676 -7.198 1.00 85.38 88 ASP A CA 1
ATOM 639 C C . ASP A 1 88 ? 0.750 3.161 -7.169 1.00 85.38 88 ASP A C 1
ATOM 641 O O . ASP A 1 88 ? 1.783 2.683 -7.661 1.00 85.38 88 ASP A O 1
ATOM 645 N N . PHE A 1 89 ? -0.220 2.419 -6.644 1.00 88.56 89 PHE A N 1
ATOM 646 C CA . PHE A 1 89 ? -0.260 0.961 -6.620 1.00 88.56 89 PHE A 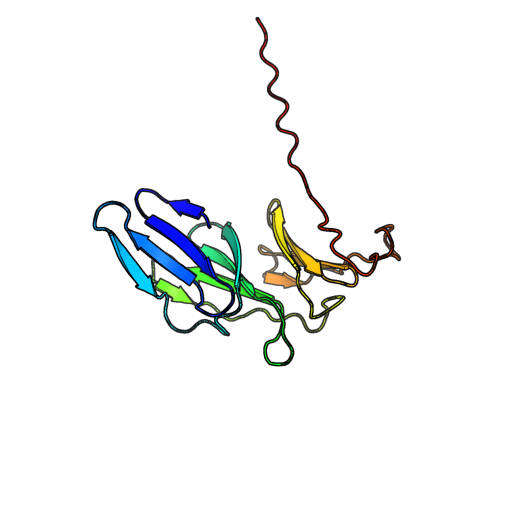CA 1
ATOM 647 C C . PHE A 1 89 ? -1.665 0.480 -6.970 1.00 88.56 89 PHE A C 1
ATOM 649 O O . PHE A 1 89 ? -2.630 0.869 -6.318 1.00 88.56 89 PHE A O 1
ATOM 656 N N . GLU A 1 90 ? -1.773 -0.443 -7.921 1.00 90.19 90 GLU A N 1
ATOM 657 C CA . GLU A 1 90 ? -3.052 -1.036 -8.317 1.00 90.19 90 GLU A CA 1
ATOM 658 C C . GLU A 1 90 ? -2.904 -2.547 -8.495 1.00 90.19 90 GLU A C 1
ATOM 660 O O . GLU A 1 90 ? -1.980 -3.017 -9.159 1.00 90.19 90 GLU A O 1
ATOM 665 N N . LYS A 1 91 ? -3.825 -3.327 -7.922 1.00 90.38 91 LYS A N 1
ATOM 666 C CA . LYS A 1 91 ? -3.849 -4.785 -8.086 1.00 90.38 91 LYS A CA 1
ATOM 667 C C . LYS A 1 91 ? -4.846 -5.176 -9.170 1.00 90.38 91 LYS A C 1
ATOM 669 O O . LYS A 1 91 ? -6.029 -4.888 -9.041 1.00 90.38 91 LYS A O 1
ATOM 674 N N . ILE A 1 92 ? -4.396 -5.934 -10.169 1.00 91.56 92 ILE A N 1
ATOM 675 C CA . ILE A 1 92 ? -5.251 -6.530 -11.202 1.00 91.56 92 ILE A CA 1
ATOM 676 C C . ILE A 1 92 ? -4.974 -8.032 -11.244 1.00 91.56 92 ILE A C 1
ATOM 678 O O . ILE A 1 92 ? -3.859 -8.464 -11.533 1.00 91.56 92 ILE A O 1
ATOM 682 N N . GLY A 1 93 ? -5.992 -8.843 -10.945 1.00 92.75 93 GLY A N 1
ATOM 683 C CA . GLY A 1 93 ? -5.790 -10.282 -10.755 1.00 92.75 93 GLY A CA 1
ATOM 684 C C . GLY A 1 93 ? -4.777 -10.535 -9.636 1.00 92.75 93 GLY A C 1
ATOM 685 O O . GLY A 1 93 ? -4.914 -9.954 -8.559 1.00 92.75 93 GLY A O 1
ATOM 686 N N . ASP A 1 94 ? -3.757 -11.347 -9.902 1.00 94.50 94 ASP A N 1
ATOM 687 C CA . ASP A 1 94 ? -2.678 -11.651 -8.950 1.00 94.50 94 ASP A CA 1
ATOM 688 C C . ASP A 1 94 ? -1.458 -10.733 -9.096 1.00 94.50 94 ASP A C 1
ATOM 690 O O . ASP A 1 94 ? -0.444 -10.941 -8.433 1.00 94.50 94 ASP A O 1
ATOM 694 N N . LEU A 1 95 ? -1.537 -9.708 -9.943 1.00 93.50 95 LEU A N 1
ATOM 695 C CA . LEU A 1 95 ? -0.439 -8.777 -10.169 1.00 93.50 95 LEU A CA 1
ATOM 696 C C . LEU A 1 95 ? -0.701 -7.457 -9.452 1.00 93.50 95 LEU A C 1
ATOM 698 O O . LEU A 1 95 ? -1.799 -6.905 -9.526 1.00 93.50 95 LEU A O 1
ATOM 702 N N . VAL A 1 96 ? 0.321 -6.929 -8.786 1.00 92.25 96 VAL A N 1
ATOM 703 C CA . VAL A 1 96 ? 0.335 -5.566 -8.253 1.00 92.25 96 VAL A CA 1
ATOM 704 C C . VAL A 1 96 ? 1.218 -4.724 -9.153 1.00 92.25 96 VAL A C 1
ATOM 706 O O . VAL A 1 96 ? 2.433 -4.913 -9.210 1.00 92.25 96 VAL A O 1
ATOM 709 N N . TYR A 1 97 ? 0.592 -3.789 -9.848 1.00 91.44 97 TYR A N 1
ATOM 710 C CA . TYR A 1 97 ? 1.246 -2.807 -10.688 1.00 91.44 97 TYR A CA 1
ATOM 711 C C . TYR A 1 97 ? 1.627 -1.599 -9.848 1.00 91.44 97 TYR A C 1
ATOM 713 O O . TYR A 1 97 ? 0.813 -1.051 -9.106 1.00 91.44 97 TYR A O 1
ATOM 721 N N . ILE A 1 98 ? 2.875 -1.176 -9.984 1.00 88.50 98 ILE A N 1
ATOM 722 C CA . ILE A 1 98 ? 3.487 -0.142 -9.159 1.00 88.50 98 ILE A CA 1
ATOM 723 C C . ILE A 1 98 ? 3.935 0.973 -10.086 1.00 88.50 98 ILE A C 1
ATOM 725 O O . ILE A 1 98 ? 4.949 0.856 -10.776 1.00 88.50 98 ILE A O 1
ATOM 729 N N . GLY A 1 99 ? 3.161 2.052 -10.126 1.00 86.69 99 GLY A N 1
ATOM 730 C CA . GLY A 1 99 ? 3.451 3.207 -10.963 1.00 86.69 99 GLY A CA 1
ATOM 731 C C . GLY A 1 99 ? 4.630 3.994 -10.402 1.00 86.69 99 GLY A C 1
ATOM 732 O O . GLY A 1 99 ? 4.550 4.554 -9.308 1.00 86.69 99 GLY A O 1
ATOM 733 N N . THR A 1 100 ? 5.724 4.077 -11.156 1.00 83.94 100 THR A N 1
ATOM 734 C CA . THR A 1 100 ? 6.929 4.827 -10.772 1.00 83.94 100 THR A CA 1
ATOM 735 C C . THR A 1 100 ? 7.210 5.968 -11.752 1.00 83.94 100 THR A C 1
ATOM 737 O O . THR A 1 100 ? 6.626 6.040 -12.833 1.00 83.94 100 THR A O 1
ATOM 740 N N . LEU A 1 101 ? 8.149 6.859 -11.416 1.00 83.06 101 LEU A N 1
ATOM 741 C CA . LEU A 1 101 ? 8.576 7.924 -12.335 1.00 83.06 101 LEU A CA 1
ATOM 742 C C . LEU A 1 101 ? 9.243 7.439 -13.633 1.00 83.06 101 LEU A C 1
ATOM 744 O O . LEU A 1 101 ? 9.404 8.257 -14.533 1.00 83.06 101 LEU A O 1
ATOM 748 N N . ALA A 1 102 ? 9.657 6.174 -13.739 1.00 85.38 102 ALA A N 1
ATOM 749 C CA . ALA A 1 102 ? 10.421 5.672 -14.887 1.00 85.38 102 ALA A CA 1
ATOM 750 C C . ALA A 1 102 ? 9.844 4.386 -15.509 1.00 85.38 102 ALA A C 1
ATOM 752 O O . ALA A 1 102 ? 10.513 3.737 -16.308 1.00 85.38 102 ALA A O 1
ATOM 753 N N . GLY A 1 103 ? 8.614 4.012 -15.154 1.00 88.44 103 GLY A N 1
ATOM 754 C CA . GLY A 1 103 ? 7.975 2.782 -15.621 1.00 88.44 103 GLY A CA 1
ATOM 755 C C . GLY A 1 103 ? 7.064 2.173 -14.563 1.00 88.44 103 GLY A C 1
ATOM 756 O O . GLY A 1 103 ? 6.766 2.807 -13.547 1.00 88.44 103 GLY A O 1
ATOM 757 N N . ILE A 1 104 ? 6.641 0.938 -14.797 1.00 88.94 104 ILE A N 1
ATOM 758 C CA . ILE A 1 104 ? 5.728 0.191 -13.937 1.00 88.94 104 ILE A CA 1
ATOM 759 C C . ILE A 1 104 ? 6.457 -1.046 -13.417 1.00 88.94 104 ILE A C 1
ATOM 761 O O . ILE A 1 104 ? 6.912 -1.874 -14.202 1.00 88.94 104 ILE A O 1
ATOM 765 N N . GLY A 1 105 ? 6.577 -1.164 -12.097 1.00 89.81 105 GLY A N 1
ATOM 766 C CA . GLY A 1 105 ? 6.972 -2.417 -11.458 1.00 89.81 105 GLY A CA 1
ATOM 767 C C . GLY A 1 105 ? 5.796 -3.375 -11.369 1.00 89.81 105 GLY A C 1
ATOM 768 O O . GLY A 1 105 ? 4.660 -2.924 -11.237 1.00 89.81 105 GLY A O 1
ATOM 769 N N . ILE A 1 106 ? 6.059 -4.677 -11.415 1.00 92.44 106 ILE A N 1
ATOM 770 C CA . ILE A 1 106 ? 5.008 -5.691 -11.351 1.00 92.44 106 ILE A CA 1
ATOM 771 C C . ILE A 1 106 ? 5.403 -6.735 -10.312 1.00 92.44 106 ILE A C 1
ATOM 773 O O . ILE A 1 106 ? 6.426 -7.400 -10.442 1.00 92.44 106 ILE A O 1
ATOM 777 N N . TRP A 1 107 ? 4.586 -6.869 -9.273 1.00 92.56 107 TRP A N 1
ATOM 778 C CA . TRP A 1 107 ? 4.727 -7.917 -8.270 1.00 92.56 107 TRP A CA 1
ATOM 779 C C . TRP A 1 107 ? 3.684 -9.007 -8.495 1.00 92.56 107 TRP A C 1
ATOM 781 O O . TRP A 1 107 ? 2.490 -8.707 -8.534 1.00 92.56 107 TRP A O 1
ATOM 791 N N . ASN A 1 108 ? 4.115 -10.262 -8.598 1.00 93.25 108 ASN A N 1
ATOM 792 C CA . ASN A 1 108 ? 3.231 -11.409 -8.746 1.00 93.25 108 ASN A CA 1
ATOM 793 C C . ASN A 1 108 ? 2.957 -12.050 -7.382 1.00 93.25 108 ASN A C 1
ATOM 795 O O . ASN A 1 108 ? 3.831 -12.638 -6.747 1.00 93.25 108 ASN A O 1
ATOM 799 N N . LEU A 1 109 ? 1.710 -11.952 -6.926 1.00 91.88 109 LEU A N 1
ATOM 800 C CA . LEU A 1 109 ? 1.281 -12.440 -5.616 1.00 91.88 109 LEU A CA 1
ATOM 801 C C . LEU A 1 109 ? 1.295 -13.964 -5.509 1.00 91.88 109 LEU A C 1
ATOM 803 O O . LEU A 1 109 ? 1.511 -14.481 -4.409 1.00 91.88 109 LEU A O 1
ATOM 807 N N . THR A 1 110 ? 1.069 -14.659 -6.622 1.00 93.00 110 THR A N 1
ATOM 808 C CA . THR A 1 110 ? 1.018 -16.124 -6.683 1.00 93.00 110 THR A CA 1
ATOM 809 C C . THR A 1 110 ? 2.421 -16.715 -6.742 1.00 93.00 110 THR A C 1
ATOM 811 O O . THR A 1 110 ? 2.700 -17.685 -6.041 1.00 93.00 110 THR A O 1
ATOM 814 N N . ALA A 1 111 ? 3.318 -16.112 -7.527 1.00 93.25 111 ALA A N 1
ATOM 815 C CA . ALA A 1 111 ? 4.733 -16.486 -7.537 1.00 93.25 111 ALA A CA 1
ATOM 816 C C . ALA A 1 111 ? 5.476 -16.018 -6.272 1.00 93.25 111 ALA A C 1
ATOM 818 O O . ALA A 1 111 ? 6.518 -16.574 -5.940 1.00 93.25 111 ALA A O 1
ATOM 819 N N . ASP A 1 112 ? 4.927 -15.018 -5.571 1.00 89.94 112 ASP A N 1
ATOM 820 C CA . ASP A 1 112 ? 5.601 -14.269 -4.505 1.00 89.94 112 ASP A CA 1
ATOM 821 C C . ASP A 1 112 ? 6.967 -13.735 -4.971 1.00 89.94 112 ASP A C 1
ATOM 823 O O . ASP A 1 112 ? 7.947 -13.776 -4.223 1.00 89.94 112 ASP A O 1
ATOM 827 N N . ASP A 1 113 ? 7.014 -13.239 -6.214 1.00 91.56 113 ASP A N 1
ATOM 828 C CA . ASP A 1 113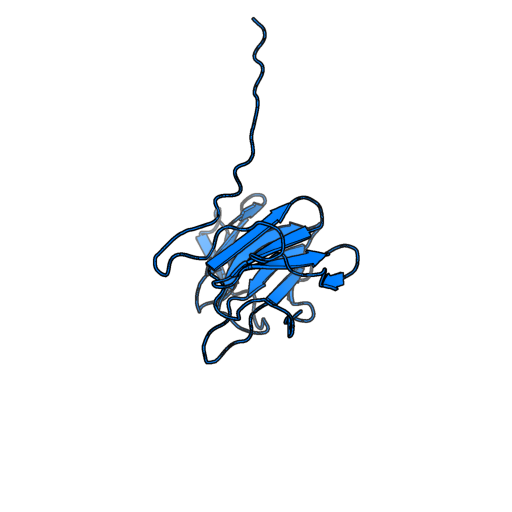 ? 8.216 -12.698 -6.852 1.00 91.56 113 ASP A CA 1
ATOM 829 C C . ASP A 1 113 ? 7.896 -11.535 -7.813 1.00 91.56 113 ASP A C 1
ATOM 831 O O . ASP A 1 113 ? 6.740 -11.283 -8.171 1.00 91.56 113 ASP A O 1
ATOM 835 N N . TRP A 1 114 ? 8.932 -10.793 -8.201 1.00 91.69 114 TRP A N 1
ATOM 836 C CA . TRP A 1 114 ? 8.851 -9.715 -9.181 1.00 91.69 114 TRP A CA 1
ATOM 837 C C . TRP A 1 114 ? 8.806 -10.269 -10.601 1.00 91.69 114 TRP A C 1
ATOM 839 O O . TRP A 1 114 ? 9.578 -11.153 -10.958 1.00 91.69 114 TRP A O 1
ATOM 849 N N . GLU A 1 115 ? 7.943 -9.683 -11.423 1.00 92.50 115 GLU A N 1
ATOM 850 C CA . GLU A 1 115 ? 7.991 -9.849 -12.873 1.00 92.50 115 GLU A CA 1
ATOM 851 C C . GLU A 1 115 ? 8.903 -8.782 -13.491 1.00 92.50 115 GLU A C 1
ATOM 853 O O . GLU A 1 115 ? 9.231 -7.767 -12.857 1.00 92.50 115 GLU A O 1
ATOM 858 N N . ASP A 1 116 ? 9.265 -8.980 -14.759 1.00 91.31 116 ASP A N 1
ATOM 859 C CA . ASP A 1 116 ? 9.974 -7.961 -15.529 1.00 91.31 116 ASP A CA 1
ATOM 860 C C . ASP A 1 116 ? 9.163 -6.649 -15.556 1.00 91.31 116 ASP A C 1
ATOM 862 O O . ASP A 1 116 ? 7.951 -6.657 -15.810 1.00 91.31 116 ASP A O 1
ATOM 866 N N . PRO A 1 117 ? 9.798 -5.495 -15.283 1.00 90.12 117 PRO A N 1
ATOM 867 C CA . PRO A 1 117 ? 9.091 -4.228 -15.270 1.00 90.12 117 PRO A CA 1
ATOM 868 C C . PRO A 1 117 ? 8.741 -3.770 -16.687 1.00 90.12 117 PRO A C 1
ATOM 870 O O . PRO A 1 117 ? 9.465 -4.037 -17.642 1.00 90.12 117 PRO A O 1
ATOM 873 N N . MET A 1 118 ? 7.680 -2.972 -16.806 1.00 89.19 118 MET A N 1
ATOM 874 C CA . MET A 1 118 ? 7.316 -2.320 -18.066 1.00 89.19 118 MET A CA 1
ATOM 875 C C . MET A 1 118 ? 7.871 -0.897 -18.115 1.00 89.19 118 MET A C 1
ATOM 877 O O . MET A 1 118 ? 7.721 -0.112 -17.175 1.00 89.19 118 MET A O 1
ATOM 881 N N . THR A 1 119 ? 8.476 -0.526 -19.236 1.00 86.69 119 THR A N 1
ATOM 882 C CA . THR A 1 119 ? 9.148 0.762 -19.445 1.00 86.69 119 THR A CA 1
ATOM 883 C C . THR A 1 119 ? 8.773 1.379 -20.794 1.00 86.69 119 THR A C 1
ATOM 885 O O . THR A 1 119 ? 7.900 0.893 -21.514 1.00 86.69 119 THR A O 1
ATOM 888 N N . THR A 1 120 ? 9.440 2.471 -21.178 1.00 84.75 120 THR A N 1
ATOM 889 C CA . THR A 1 120 ? 9.291 3.045 -22.524 1.00 84.75 120 THR A CA 1
ATOM 890 C C . THR A 1 120 ? 9.769 2.099 -23.626 1.00 84.75 120 THR A C 1
ATOM 892 O O . THR A 1 120 ? 9.319 2.234 -24.761 1.00 84.75 120 THR A O 1
ATOM 895 N N . ALA A 1 121 ? 10.654 1.142 -23.315 1.00 85.81 121 ALA A N 1
ATOM 896 C CA . ALA A 1 121 ? 11.046 0.092 -24.258 1.00 85.81 121 ALA A CA 1
ATOM 897 C C . ALA A 1 121 ? 9.862 -0.824 -24.620 1.00 85.81 121 ALA A C 1
ATOM 899 O O . ALA A 1 121 ? 9.794 -1.322 -25.740 1.00 85.81 121 ALA A O 1
ATOM 900 N N . ASP A 1 122 ? 8.896 -0.950 -23.709 1.00 86.38 122 ASP A N 1
ATOM 901 C CA . ASP A 1 122 ? 7.695 -1.781 -23.840 1.00 86.38 122 ASP A CA 1
ATOM 902 C C . ASP A 1 122 ? 6.486 -0.983 -24.359 1.00 86.38 122 ASP A C 1
ATOM 904 O O . ASP A 1 122 ? 5.349 -1.451 -24.336 1.00 86.38 122 ASP A O 1
ATOM 908 N N . GLY A 1 123 ? 6.719 0.249 -24.828 1.00 84.06 123 GLY A N 1
ATOM 909 C CA . GLY A 1 123 ? 5.692 1.106 -25.419 1.00 84.06 123 GLY A CA 1
ATOM 910 C C . GLY A 1 123 ? 4.969 2.026 -24.435 1.00 84.06 123 GLY A C 1
ATOM 911 O O . GLY A 1 123 ? 4.020 2.702 -24.839 1.00 84.06 123 GLY A O 1
ATOM 912 N N . LEU A 1 124 ? 5.407 2.112 -23.171 1.00 83.25 124 LEU A N 1
ATOM 913 C CA . LEU A 1 124 ? 4.903 3.156 -22.276 1.00 83.25 124 LEU A CA 1
ATOM 914 C C . LEU A 1 124 ? 5.324 4.548 -22.784 1.00 83.25 124 LEU A C 1
ATOM 916 O O . LEU A 1 124 ? 6.446 4.722 -23.271 1.00 83.25 124 LEU A O 1
ATOM 920 N N . PRO A 1 125 ? 4.462 5.571 -22.659 1.00 75.81 125 PRO A N 1
ATOM 921 C CA . PRO A 1 125 ? 4.845 6.935 -22.991 1.00 75.81 125 PRO A CA 1
ATOM 922 C C . PRO A 1 125 ? 5.994 7.403 -22.092 1.00 75.81 125 PRO A C 1
ATOM 924 O O . PRO A 1 125 ? 6.076 7.039 -20.918 1.00 75.81 125 PRO A O 1
ATOM 927 N N . THR A 1 126 ? 6.870 8.257 -22.626 1.00 70.19 126 THR A N 1
ATOM 928 C CA . THR A 1 126 ? 7.934 8.874 -21.825 1.00 70.19 126 THR A CA 1
ATOM 929 C C . THR A 1 126 ? 7.312 9.683 -20.684 1.00 70.19 126 THR A C 1
ATOM 931 O O . THR A 1 126 ? 6.489 10.562 -20.970 1.00 70.19 126 THR A O 1
ATOM 934 N N . PRO A 1 127 ? 7.696 9.447 -19.419 1.00 61.47 127 PRO A N 1
ATOM 935 C CA . PRO A 1 127 ? 7.144 10.182 -18.290 1.00 61.47 127 PRO A CA 1
ATOM 936 C C . PRO A 1 127 ? 7.426 11.681 -18.446 1.00 61.47 127 PRO A C 1
ATOM 938 O O . PRO A 1 127 ? 8.572 12.125 -18.375 1.00 61.47 127 PRO A O 1
ATOM 941 N N . SER A 1 128 ? 6.387 12.487 -18.682 1.00 58.31 128 SER A N 1
ATOM 942 C CA . SER A 1 128 ? 6.532 13.942 -18.611 1.00 58.31 128 SER A CA 1
ATOM 943 C C . SER A 1 128 ? 6.695 14.330 -17.143 1.00 58.31 128 SER A C 1
ATOM 945 O O . SER A 1 128 ? 5.980 13.832 -16.276 1.00 58.31 128 SER A O 1
ATOM 947 N N . SER A 1 129 ? 7.648 15.204 -16.845 1.00 51.28 129 SER A N 1
ATOM 948 C CA . SER A 1 129 ? 8.178 15.463 -15.500 1.00 51.28 129 SER A CA 1
ATOM 949 C C . SER A 1 129 ? 7.195 16.056 -14.472 1.00 51.28 129 SER A C 1
ATOM 951 O O . SER A 1 129 ? 7.629 16.458 -13.392 1.00 51.28 129 SER A O 1
ATOM 953 N N . ARG A 1 130 ? 5.884 16.129 -14.749 1.00 46.72 130 ARG A N 1
ATOM 954 C CA . ARG A 1 130 ? 4.873 16.707 -13.850 1.00 46.72 130 ARG A CA 1
ATOM 955 C C . ARG A 1 130 ? 3.510 16.007 -13.992 1.00 46.72 130 ARG A C 1
ATOM 957 O O . ARG A 1 130 ? 2.739 16.329 -14.884 1.00 46.72 130 ARG A O 1
ATOM 964 N N . ASN A 1 131 ? 3.182 15.119 -13.051 1.00 46.41 131 ASN A N 1
ATOM 965 C CA . ASN A 1 131 ? 1.810 14.689 -12.713 1.00 46.41 131 ASN A CA 1
ATOM 966 C C . ASN A 1 131 ? 1.030 13.768 -13.676 1.00 46.41 131 ASN A C 1
ATOM 968 O O . ASN A 1 131 ? -0.188 13.657 -13.533 1.00 46.41 131 ASN A O 1
ATOM 972 N N . SER A 1 132 ? 1.660 13.046 -14.602 1.00 44.34 132 SER A N 1
ATOM 973 C CA . SER A 1 132 ? 0.940 11.987 -15.326 1.00 44.34 132 SER A CA 1
ATOM 974 C C . SER A 1 132 ? 0.757 10.746 -14.435 1.00 44.34 132 SER A C 1
ATOM 976 O O . SER A 1 132 ? 1.676 9.940 -14.310 1.00 44.34 132 SER A O 1
ATOM 978 N N . ILE A 1 133 ? -0.417 10.601 -13.810 1.00 50.53 133 ILE A N 1
ATOM 979 C CA . ILE A 1 133 ? -0.900 9.326 -13.252 1.00 50.53 133 ILE A CA 1
ATOM 980 C C . ILE A 1 133 ? -1.319 8.444 -14.432 1.00 50.53 133 ILE A C 1
ATOM 982 O O . ILE A 1 133 ? -2.146 8.858 -15.251 1.00 50.53 133 ILE A O 1
ATOM 986 N N . LEU A 1 134 ? -0.764 7.234 -14.527 1.00 51.41 134 LEU A N 1
ATOM 987 C CA . LEU A 1 134 ? -1.299 6.206 -15.414 1.00 51.41 134 LEU A CA 1
ATOM 988 C C . LEU A 1 134 ? -2.640 5.754 -14.827 1.00 51.41 134 LEU A C 1
ATOM 990 O O . LEU A 1 134 ? -2.686 4.946 -13.907 1.00 51.41 134 LEU A O 1
ATOM 994 N N . LYS A 1 135 ? -3.744 6.309 -15.327 1.00 44.03 135 LYS A N 1
ATOM 995 C CA . LYS A 1 135 ? -5.079 5.921 -14.871 1.00 44.03 135 LYS A CA 1
ATOM 996 C C . LYS A 1 135 ? -5.461 4.603 -15.546 1.00 44.03 135 LYS A C 1
ATOM 998 O O . LYS A 1 135 ? -6.010 4.610 -16.646 1.00 44.03 135 LYS A O 1
ATOM 1003 N N . MET A 1 136 ? -5.149 3.476 -14.910 1.00 49.53 136 MET A N 1
ATOM 1004 C CA . MET A 1 136 ? -5.663 2.170 -15.331 1.00 49.53 136 MET A CA 1
ATOM 1005 C C . MET A 1 136 ? -7.141 2.087 -14.929 1.00 49.53 136 MET A C 1
ATOM 1007 O O . MET A 1 136 ? -7.482 1.747 -13.804 1.00 49.53 136 MET A O 1
ATOM 1011 N N . GLY A 1 137 ? -8.037 2.530 -15.813 1.00 35.50 137 GLY A N 1
ATOM 1012 C CA . GLY A 1 137 ? -9.477 2.473 -15.567 1.00 35.50 137 GLY A CA 1
ATOM 1013 C C . GLY A 1 137 ? -10.040 1.072 -15.810 1.00 35.50 137 GLY A C 1
ATOM 1014 O O . GLY A 1 137 ? -9.746 0.461 -16.834 1.00 35.50 137 GLY A O 1
ATOM 1015 N N . TYR A 1 138 ? -10.916 0.598 -14.924 1.00 36.25 138 TYR A N 1
ATOM 1016 C CA . TYR A 1 138 ? -11.809 -0.521 -15.227 1.00 36.25 138 TYR A CA 1
ATOM 1017 C C . TYR A 1 138 ? -12.952 -0.033 -16.131 1.00 36.25 138 TYR A C 1
ATOM 1019 O O . TYR A 1 138 ? -13.654 0.923 -15.798 1.00 36.25 138 TYR A O 1
ATOM 1027 N N . SER A 1 139 ? -13.169 -0.698 -17.269 1.00 37.44 139 SER A N 1
ATOM 1028 C CA . SER A 1 139 ? -14.437 -0.606 -17.999 1.00 37.44 139 SER A CA 1
ATOM 1029 C C . SER A 1 139 ? -15.448 -1.515 -17.305 1.00 37.44 139 SER A C 1
ATOM 1031 O O . SER A 1 139 ? -15.381 -2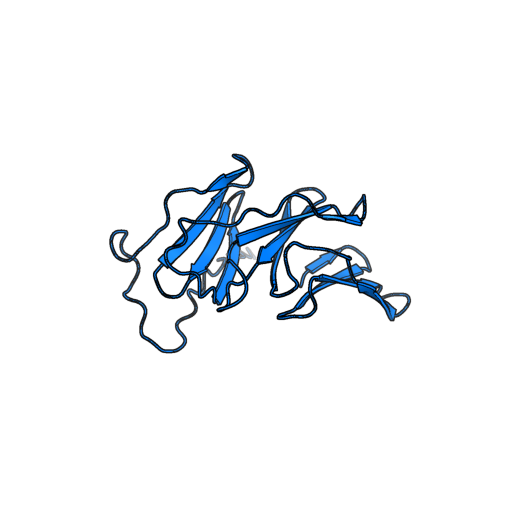.733 -17.444 1.00 37.44 139 SER A O 1
ATOM 1033 N N . SER A 1 140 ? -16.399 -0.948 -16.566 1.00 39.78 140 SER A N 1
ATOM 1034 C CA . SER A 1 140 ? -17.642 -1.652 -16.255 1.00 39.78 140 SER A CA 1
ATOM 1035 C C . SER A 1 140 ? -18.648 -1.350 -17.365 1.00 39.78 140 SER A C 1
ATOM 1037 O O . SER A 1 140 ? -19.344 -0.337 -17.366 1.00 39.78 140 SER A O 1
ATOM 1039 N N . SER A 1 141 ? -18.713 -2.226 -18.365 1.00 38.22 141 SER A N 1
ATOM 1040 C CA . SER A 1 141 ? -19.812 -2.216 -19.329 1.00 38.22 141 SER A CA 1
ATOM 1041 C C . SER A 1 141 ? -21.045 -2.820 -18.651 1.00 38.22 141 SER A C 1
ATOM 1043 O O . SER A 1 141 ? -21.231 -4.033 -18.631 1.00 38.22 141 SER A O 1
ATOM 1045 N N . VAL A 1 142 ? -21.898 -1.975 -18.068 1.00 38.75 142 VAL A N 1
ATOM 1046 C CA . VAL A 1 142 ? -23.256 -2.380 -17.683 1.00 38.75 142 VAL A CA 1
ATOM 1047 C C . VAL A 1 142 ? -24.107 -2.357 -18.949 1.00 38.75 142 VAL A C 1
ATOM 1049 O O . VAL A 1 142 ? -24.505 -1.298 -19.429 1.00 38.75 142 VAL A O 1
ATOM 1052 N N . HIS A 1 143 ? -24.364 -3.530 -19.521 1.00 36.91 143 HIS A N 1
ATOM 1053 C CA . HIS A 1 143 ? -25.378 -3.692 -20.556 1.00 36.91 143 HIS A CA 1
ATOM 1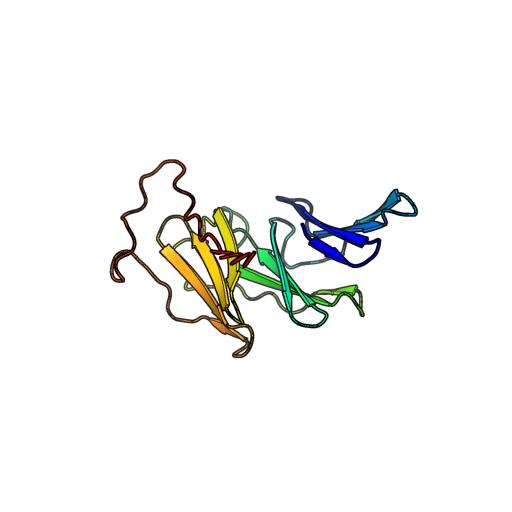054 C C . HIS A 1 143 ? -26.726 -3.900 -19.856 1.00 36.91 143 HIS A C 1
ATOM 1056 O O . HIS A 1 143 ? -27.086 -5.026 -19.518 1.00 36.91 143 HIS A O 1
ATOM 1062 N N . LEU A 1 144 ? -27.449 -2.809 -19.589 1.00 43.62 144 LEU A N 1
ATOM 1063 C CA . LEU A 1 144 ? -28.878 -2.902 -19.302 1.00 43.62 144 LEU A CA 1
ATOM 1064 C C . LEU A 1 144 ? -29.564 -3.267 -20.619 1.00 43.62 144 LEU A C 1
ATOM 1066 O O . LEU A 1 144 ? -29.448 -2.538 -21.604 1.00 43.62 144 LEU A O 1
ATOM 1070 N N . ARG A 1 145 ? -30.206 -4.433 -20.653 1.00 46.44 145 ARG A N 1
ATOM 1071 C CA . ARG A 1 145 ? -31.221 -4.726 -21.660 1.00 46.44 145 ARG A CA 1
ATOM 1072 C C . ARG A 1 145 ? -32.563 -4.400 -21.032 1.00 46.44 145 ARG A C 1
ATOM 1074 O O . ARG A 1 145 ? -32.883 -4.967 -19.987 1.00 46.44 145 ARG A O 1
ATOM 1081 N N . ASP A 1 146 ? -33.254 -3.465 -21.668 1.00 66.56 146 ASP A N 1
ATOM 1082 C CA . ASP A 1 146 ? -34.689 -3.241 -21.512 1.00 66.56 146 ASP A CA 1
ATOM 1083 C C . ASP A 1 146 ? -35.484 -4.466 -22.000 1.00 66.56 146 ASP A C 1
ATOM 1085 O O . ASP A 1 146 ? -35.007 -5.152 -22.942 1.00 66.56 146 ASP A O 1
#

Secondary structure (DSSP, 8-state):
-EEETTEEEEEEBTTEEEEEETTTTEEEE----S-SBEEEEEEETTEEEEEE--BTTB--EEEEEETTTTEE---EE-TT-S-S-EEEEEEETTEEEEEETTEEEEEETTTTEEEEEE-GGGTPPP--TTT---------------

Sequence (146 aa):
MTLDGDILWVSTAGLGLWEINLTTGAFTPTGFPLHGQMDGLAWYGNDLVVGLMGTPGTAAGVQRYDTATGQWGAGKIAAGLPSNFVRDFEKIGDLVYIGTLAGIGIWNLTADDWEDPMTTADGLPTPSSRNSILKMGYSSSVHLRD

Foldseek 3Di:
DDDDPQWDWDQDQFQAIWTARNVVRDIDRLPDDVGRRWADWDDDPQWIWIWHQADPPDATFIWIARPVVSDTDDTDGDPQDLDSHWDHWDDDPQWIWTDHQFFIWIQGNVVRGTDHTGGVVNVDDNRDPDDDDPPPDDDPPDPDDD

pLDDT: mean 84.87, std 16.94, range [35.5, 98.25]